Protein AF-A0A0A8TT10-F1 (afdb_monomer)

Secondary structure (DSSP, 8-state):
-PPPP--EETTEE----------PPPPPPPP-PPEEE--B-B-TTS-B-TTEEEEEEETTS-EEEEE--TTSBPPPEEESS---EEEEEEEEEGGG-SS---PP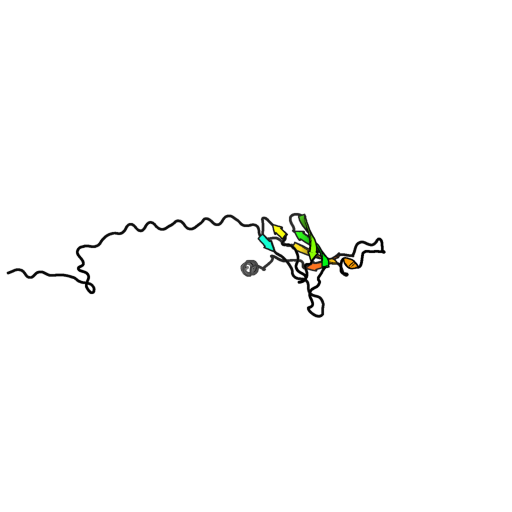PEEEEES-SS----TTTTSTTGGG---

Sequence (131 aa):
MGREFVVRAGQHKFESGAKIQTVFPALPVMIDQPYSAAVTFLDDAKQPMANYNYRLIAENGLEVSGITDEFGKTQPIQTDQREKVDLYIADLPNNHQQNSGESPLLKKTYEALFYVEDPEDELDDIDHLEE

Radius of gyration: 30.7 Å; Cα contacts (8 Å, |Δi|>4): 186; chains: 1; bounding box: 51×74×84 Å

Mean predicted aligned error: 16.06 Å

Solvent-accessible surface area (backbone atoms only — not 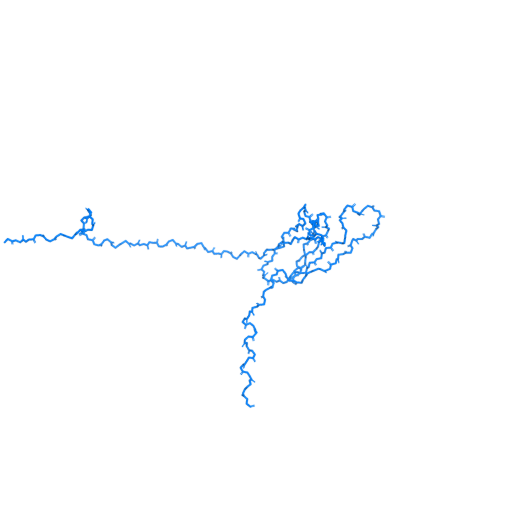comparable to full-atom values): 8640 Å² total; per-residue (Å²): 139,87,82,88,84,82,62,64,65,86,94,45,73,67,86,70,89,81,84,74,84,78,78,78,78,80,76,83,78,84,71,92,70,61,42,71,52,63,53,71,41,59,47,98,85,68,44,52,43,41,42,21,41,36,39,38,36,35,78,90,65,54,72,51,72,53,58,20,38,87,66,7,32,46,75,68,49,75,35,91,58,90,51,42,32,39,33,26,38,33,86,56,46,63,86,69,74,79,86,61,101,65,78,74,64,61,45,80,79,49,67,58,82,58,76,70,86,60,80,69,77,71,62,76,75,72,83,79,83,82,135

Foldseek 3Di:
DDDDDWDDDPPDTCPDDDPDPDDDDDDDDDDQFWDKDKDFDADPVRQGPFQWWKWKAWPVGDIDIDGAHNRRMDDMDTHSDQTWIWMWIFPDHPVPPPDDPDDGDTDTDDTGPRDDPPPVVVVPPPPPPDD

Nearest PDB structures (foldseek):
  4s3r-assembly1_A  TM=5.903E-01  e=1.878E+00  Escherichia coli K-12
  3t4a-assembly2_D  TM=4.696E-01  e=1.023E+00  Homo sapiens
  7y6e-assembly2_B  TM=5.743E-01  e=7.072E+00  Chelicerata
  6h41-assembly1_A  TM=3.635E-01  e=6.692E+00  Homo sapiens

Organism: Acinetobacter bereziniae (NCBI:txid106648)

pLDDT: mean 75.23, std 16.28, range [43.81, 96.81]

Structure (mmCIF, N/CA/C/O backbone):
data_AF-A0A0A8TT10-F1
#
_entry.id   AF-A0A0A8TT10-F1
#
loop_
_atom_site.group_PDB
_atom_site.id
_atom_site.type_symbol
_atom_site.label_atom_id
_atom_site.label_alt_id
_atom_site.label_comp_id
_atom_site.label_asym_id
_atom_site.label_entity_id
_atom_site.label_seq_id
_atom_site.pdbx_PDB_ins_code
_atom_site.Cartn_x
_atom_site.Cartn_y
_atom_site.Cartn_z
_atom_site.occupancy
_atom_site.B_iso_or_equiv
_atom_site.auth_seq_id
_atom_site.auth_comp_id
_atom_site.auth_asym_id
_atom_site.auth_atom_id
_atom_site.pdbx_PDB_model_num
ATOM 1 N N . MET A 1 1 ? -34.826 55.175 58.467 1.00 43.81 1 MET A N 1
ATOM 2 C CA . MET A 1 1 ? -34.360 55.392 57.079 1.00 43.81 1 MET A CA 1
ATOM 3 C C . MET A 1 1 ? -33.529 54.183 56.668 1.00 43.81 1 MET A C 1
ATOM 5 O O . MET A 1 1 ? -32.482 53.964 57.264 1.00 43.81 1 MET A O 1
ATOM 9 N N . GLY A 1 2 ? -34.040 53.347 55.759 1.00 51.16 2 GLY A N 1
ATOM 10 C CA . GLY A 1 2 ? -33.348 52.147 55.268 1.00 51.16 2 GLY A CA 1
ATOM 11 C C . GLY A 1 2 ? -32.481 52.476 54.054 1.00 51.16 2 GLY A C 1
ATOM 12 O O . GLY A 1 2 ? -32.874 53.302 53.236 1.00 51.16 2 GLY A O 1
ATOM 13 N N . ARG A 1 3 ? -31.292 51.875 53.967 1.00 56.47 3 ARG A N 1
ATOM 14 C CA . ARG A 1 3 ? -30.348 52.061 52.854 1.00 56.47 3 ARG A CA 1
ATOM 15 C C . ARG A 1 3 ? -30.560 50.915 51.865 1.00 56.47 3 ARG A C 1
ATOM 17 O O . ARG A 1 3 ? -30.566 49.764 52.293 1.00 56.47 3 ARG A O 1
ATOM 24 N N . GLU A 1 4 ? -30.738 51.218 50.584 1.00 70.19 4 GLU A N 1
ATOM 25 C CA . GLU A 1 4 ? -30.844 50.203 49.531 1.00 70.19 4 GLU A CA 1
ATOM 26 C C . GLU A 1 4 ? -29.442 49.685 49.183 1.00 70.19 4 GLU A C 1
ATOM 28 O O . GLU A 1 4 ? -28.541 50.464 48.868 1.00 70.19 4 GLU A O 1
ATOM 33 N N . PHE A 1 5 ? -29.242 48.371 49.279 1.00 68.94 5 PHE A N 1
ATOM 34 C CA . PHE A 1 5 ? -27.997 47.714 48.891 1.00 68.94 5 PHE A CA 1
ATOM 35 C C . PHE A 1 5 ? -28.177 47.096 47.503 1.00 68.94 5 PHE A C 1
ATOM 37 O O . PHE A 1 5 ? -29.019 46.220 47.321 1.00 68.94 5 PHE A O 1
ATOM 44 N N . VAL A 1 6 ? -27.400 47.560 46.522 1.00 68.69 6 VAL A N 1
ATOM 45 C CA . VAL A 1 6 ? -27.473 47.095 45.130 1.00 68.69 6 VAL A CA 1
ATOM 46 C C . VAL A 1 6 ? -26.125 46.521 44.715 1.00 68.69 6 VAL A C 1
ATOM 48 O O . VAL A 1 6 ? -25.109 47.212 44.776 1.00 68.69 6 VAL A O 1
ATOM 51 N N . VAL A 1 7 ? -26.126 45.274 4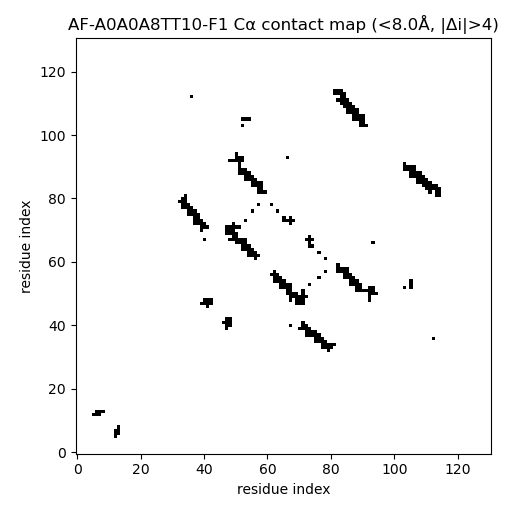4.244 1.00 68.81 7 VAL A N 1
ATOM 52 C CA . VAL A 1 7 ? -24.934 44.591 43.724 1.00 68.81 7 VAL A CA 1
ATOM 53 C C . VAL A 1 7 ? -24.899 44.713 42.200 1.00 68.81 7 VAL A C 1
ATOM 55 O O . VAL A 1 7 ? -25.899 44.489 41.513 1.00 68.81 7 VAL A O 1
ATOM 58 N N . ARG A 1 8 ? -23.739 45.101 41.665 1.00 72.81 8 ARG A N 1
ATOM 59 C CA . ARG A 1 8 ? -23.494 45.287 40.229 1.00 72.81 8 ARG A CA 1
ATOM 60 C C . ARG A 1 8 ? -22.209 44.574 39.821 1.00 72.81 8 ARG A C 1
ATOM 62 O O . ARG A 1 8 ? -21.250 44.577 40.587 1.00 72.81 8 ARG A O 1
ATOM 69 N N . ALA A 1 9 ? -22.176 44.043 38.602 1.00 63.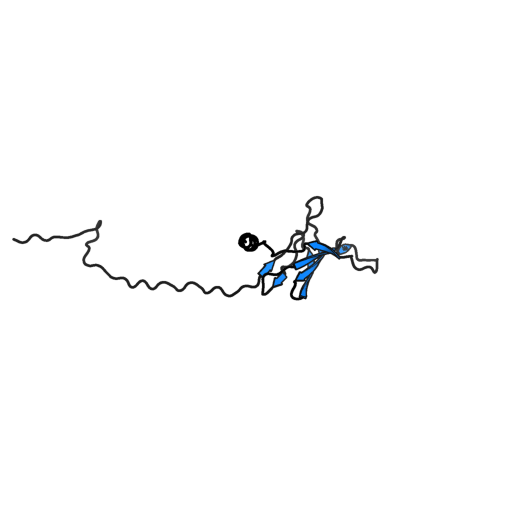91 9 ALA A N 1
ATOM 70 C CA . ALA A 1 9 ? -20.938 43.661 37.925 1.00 63.91 9 ALA A CA 1
ATOM 71 C C . ALA A 1 9 ? -20.851 44.461 36.616 1.00 63.91 9 ALA A C 1
ATOM 73 O O . ALA A 1 9 ? -21.645 44.263 35.695 1.00 63.91 9 ALA A O 1
ATOM 74 N N . GLY A 1 10 ? -19.943 45.437 36.560 1.00 72.94 10 GLY A N 1
ATOM 75 C CA . GLY A 1 10 ? -19.916 46.423 35.476 1.00 72.94 10 GLY A CA 1
ATOM 76 C C . GLY A 1 10 ? -21.188 47.286 35.443 1.00 72.94 10 GLY A C 1
ATOM 77 O O . GLY A 1 10 ? -21.642 47.770 36.480 1.00 72.94 10 GLY A O 1
ATOM 78 N N . GLN A 1 11 ? -21.777 47.480 34.257 1.00 75.62 11 GLN A N 1
ATOM 79 C CA . GLN A 1 11 ? -23.036 48.230 34.094 1.00 75.62 11 GLN A CA 1
ATOM 80 C C . GLN A 1 11 ? -24.294 47.393 34.380 1.00 75.62 11 GLN A C 1
ATOM 82 O O . GLN A 1 11 ? -25.401 47.929 34.371 1.00 75.62 11 GLN A O 1
ATOM 87 N N . HIS A 1 12 ? -24.152 46.094 34.650 1.00 57.81 12 HIS A N 1
ATOM 88 C CA . HIS A 1 12 ? -25.292 45.205 34.821 1.00 57.81 12 HIS A CA 1
ATOM 89 C C . HIS A 1 12 ? -25.722 45.130 36.293 1.00 57.81 12 HIS A C 1
ATOM 91 O O . HIS A 1 12 ? -24.919 44.818 37.181 1.00 57.81 12 HIS A O 1
ATOM 97 N N . LYS A 1 13 ? -27.003 45.417 36.556 1.00 66.69 13 LYS A N 1
ATOM 98 C CA . LYS A 1 13 ? -27.636 45.181 37.860 1.00 66.69 13 LYS A CA 1
ATOM 99 C C . LYS A 1 13 ? -27.921 43.682 37.967 1.00 66.69 13 LYS A C 1
ATOM 101 O O . LYS A 1 13 ? -28.544 43.108 37.079 1.00 66.69 13 LYS A O 1
ATOM 106 N N . PHE A 1 14 ? -27.431 43.034 39.020 1.00 63.25 14 PHE A N 1
ATOM 107 C CA . PHE A 1 14 ? -27.757 41.631 39.271 1.00 63.25 14 PHE A CA 1
ATOM 108 C C . PHE A 1 14 ? -29.102 41.571 39.995 1.00 63.25 14 PHE A C 1
ATOM 110 O O . PHE A 1 14 ? -29.175 41.837 41.191 1.00 63.25 14 PHE A O 1
ATOM 117 N N . GLU A 1 15 ? -30.173 41.282 39.255 1.00 70.12 15 GLU A N 1
ATOM 118 C CA . GLU A 1 15 ? -31.531 41.229 39.813 1.00 70.12 15 GLU A CA 1
ATOM 119 C C . GLU A 1 15 ? -31.866 39.853 40.412 1.00 70.12 15 GLU A C 1
ATOM 121 O O . GLU A 1 15 ? -32.606 39.779 41.388 1.00 70.12 15 GLU A O 1
ATOM 126 N N . SER A 1 16 ? -31.284 38.764 39.890 1.00 67.31 16 SER A N 1
ATOM 127 C CA . SER A 1 16 ? -31.272 37.423 40.503 1.00 67.31 16 SER A CA 1
ATOM 128 C C . SER A 1 16 ? -30.339 36.471 39.731 1.00 67.31 16 SER A C 1
ATOM 130 O O . SER A 1 16 ? -29.872 36.798 38.638 1.00 67.31 16 SER A O 1
ATOM 132 N N . GLY A 1 17 ? -30.037 35.293 40.290 1.00 63.66 17 GLY A N 1
ATOM 133 C CA . GLY A 1 17 ? -29.290 34.242 39.593 1.00 63.66 17 GLY A CA 1
ATOM 134 C C . GLY A 1 17 ? -30.195 33.445 38.653 1.00 63.66 17 GLY A C 1
ATOM 135 O O . GLY A 1 17 ? -30.962 32.599 39.108 1.00 63.66 17 GLY A O 1
ATOM 136 N N . ALA A 1 18 ? -30.105 33.684 37.344 1.00 67.00 18 ALA A N 1
ATOM 137 C CA . ALA A 1 18 ? -30.788 32.855 36.355 1.00 67.00 18 ALA A CA 1
ATOM 138 C C . ALA A 1 18 ? -30.088 31.489 36.254 1.00 67.00 18 ALA A C 1
ATOM 140 O O . ALA A 1 18 ? -28.959 31.388 35.774 1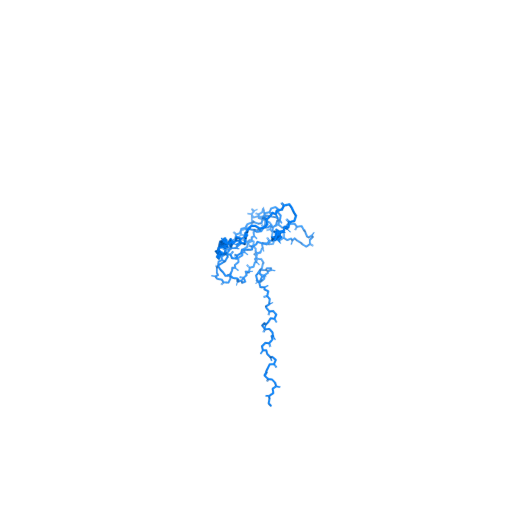.00 67.00 18 ALA A O 1
ATOM 141 N N . LYS A 1 19 ? -30.755 30.422 36.710 1.00 65.44 19 LYS A N 1
ATOM 142 C CA . LYS A 1 19 ? -30.286 29.046 36.509 1.00 65.44 19 LYS A CA 1
ATOM 143 C C . LYS A 1 19 ? -30.577 28.643 35.063 1.00 65.44 19 LYS A C 1
ATOM 145 O O . LYS A 1 19 ? -31.673 28.188 34.749 1.00 65.44 19 LYS A O 1
ATOM 150 N N . ILE A 1 20 ? -29.605 28.849 34.179 1.00 67.19 20 ILE A N 1
ATOM 151 C CA . ILE A 1 20 ? -29.696 28.406 32.787 1.00 67.19 20 ILE A CA 1
ATOM 152 C C . ILE A 1 20 ? -29.559 26.880 32.773 1.00 67.19 20 ILE A C 1
ATOM 154 O O . ILE A 1 20 ? -28.532 26.343 33.183 1.00 67.19 20 ILE A O 1
ATOM 158 N N . GLN A 1 21 ? -30.602 26.176 32.326 1.00 68.38 21 GLN A N 1
ATOM 159 C CA . GLN A 1 21 ? -30.485 24.763 31.965 1.00 68.38 21 GLN A CA 1
ATOM 160 C C . GLN A 1 21 ? -29.695 24.682 30.660 1.00 68.38 21 GLN A C 1
ATOM 162 O O . GLN A 1 21 ? -30.241 24.833 29.571 1.00 68.38 21 GLN A O 1
ATOM 167 N N . THR A 1 22 ? -28.383 24.512 30.779 1.00 64.94 22 THR A N 1
ATOM 168 C CA . THR A 1 22 ? -27.508 24.224 29.647 1.00 64.94 22 THR A CA 1
ATOM 169 C C . THR A 1 22 ? -27.821 22.822 29.139 1.00 64.94 22 THR A C 1
ATOM 171 O O . THR A 1 22 ? -27.477 21.835 29.789 1.00 64.94 22 THR A O 1
ATOM 174 N N . VAL A 1 23 ? -28.485 22.725 27.989 1.00 77.50 23 VAL A N 1
ATOM 175 C CA . VAL A 1 23 ? -28.580 21.463 27.254 1.00 77.50 23 VAL A CA 1
ATOM 176 C C . VAL A 1 23 ? -27.260 21.299 26.511 1.00 77.50 23 VAL A C 1
ATOM 178 O O . VAL A 1 23 ? -26.969 22.061 25.590 1.00 77.50 23 VAL A O 1
ATOM 181 N N . PHE A 1 24 ? -26.433 20.351 26.949 1.00 77.56 24 PHE A N 1
ATOM 182 C CA . PHE A 1 24 ? -25.230 19.993 26.205 1.00 77.56 24 PHE A CA 1
ATOM 183 C C . PHE A 1 24 ? -25.644 19.298 24.904 1.00 77.56 24 PHE A C 1
ATOM 185 O O . PHE A 1 24 ? -26.464 18.376 24.956 1.00 77.56 24 PHE A O 1
ATOM 192 N N . PRO A 1 25 ? -25.120 19.720 23.740 1.00 79.88 25 PRO A N 1
ATOM 193 C CA . PRO A 1 25 ? -25.338 18.969 22.516 1.00 79.88 25 PRO A CA 1
ATOM 194 C C . PRO A 1 25 ? -24.706 17.584 22.670 1.00 79.88 25 PRO A C 1
ATOM 196 O O . PRO A 1 25 ? -23.601 17.452 23.201 1.00 79.88 25 PRO A O 1
ATOM 199 N N . ALA A 1 26 ? -25.406 16.550 22.207 1.00 80.69 26 ALA A N 1
ATOM 200 C CA . ALA A 1 26 ? -24.807 15.230 22.097 1.00 80.69 26 ALA A CA 1
ATOM 201 C C . ALA A 1 26 ? -23.671 15.293 21.069 1.00 80.69 26 ALA A C 1
ATOM 203 O O . ALA A 1 26 ? -23.850 15.830 19.972 1.00 80.69 26 ALA A O 1
ATOM 204 N N . LEU A 1 27 ? -22.504 14.763 21.436 1.00 81.25 27 LEU A N 1
ATOM 205 C CA . LEU A 1 27 ? -21.417 14.580 20.483 1.00 81.25 27 LEU A CA 1
ATOM 206 C C . LEU A 1 27 ? -21.859 13.579 19.404 1.00 81.25 27 LEU A C 1
ATOM 208 O O . LEU A 1 27 ? -22.599 12.640 19.717 1.00 81.25 27 LEU A O 1
ATOM 212 N N . PRO A 1 28 ? -21.431 13.762 18.144 1.00 78.56 28 PRO A N 1
ATOM 213 C CA . PRO A 1 28 ? -21.677 12.773 17.110 1.00 78.56 28 PRO A CA 1
ATOM 214 C C . PRO A 1 28 ? -21.067 11.432 17.528 1.00 78.56 28 PRO A C 1
ATOM 216 O O . PRO A 1 28 ? -19.935 11.370 18.008 1.00 78.56 28 PRO A O 1
ATOM 219 N N . VAL A 1 29 ? -21.840 10.363 17.355 1.00 78.25 29 VAL A N 1
ATOM 220 C CA . VAL A 1 29 ? -21.367 8.997 17.582 1.00 78.25 29 VAL A CA 1
ATOM 221 C C . VAL A 1 29 ? -20.377 8.671 16.468 1.00 78.25 29 VAL A C 1
ATOM 223 O O . VAL A 1 29 ? -20.714 8.830 15.292 1.00 78.25 29 VAL A O 1
ATOM 226 N N . MET A 1 30 ? -19.157 8.253 16.817 1.00 67.12 30 MET A N 1
ATOM 227 C CA . MET A 1 30 ? -18.249 7.699 15.817 1.00 67.12 30 MET A CA 1
ATOM 228 C C . MET A 1 30 ? -18.862 6.397 15.302 1.00 67.12 30 MET A C 1
ATOM 230 O O . MET A 1 30 ? -19.081 5.461 16.064 1.00 67.12 30 MET A O 1
ATOM 234 N N . ILE A 1 31 ? -19.196 6.377 14.018 1.00 70.56 31 ILE A N 1
ATOM 235 C CA . ILE A 1 31 ? -19.396 5.136 13.276 1.00 70.56 31 ILE A CA 1
ATOM 236 C C . ILE A 1 31 ? -18.017 4.520 13.058 1.00 70.56 31 ILE A C 1
ATOM 238 O O . ILE A 1 31 ? -17.105 5.245 12.653 1.00 70.56 31 ILE A O 1
ATOM 242 N N . ASP A 1 32 ? -17.873 3.222 13.329 1.00 70.44 32 ASP A N 1
ATOM 243 C CA . ASP A 1 32 ? -16.656 2.480 12.995 1.00 70.44 32 ASP A CA 1
ATOM 244 C C . ASP A 1 32 ? -16.366 2.686 11.505 1.00 70.44 32 ASP A C 1
ATOM 246 O O . ASP A 1 32 ? -17.164 2.318 10.638 1.00 70.44 32 ASP A O 1
ATOM 250 N N . GLN A 1 33 ? -15.262 3.373 11.211 1.00 70.94 33 GLN A N 1
ATOM 251 C CA . GLN A 1 33 ? -14.775 3.525 9.847 1.00 70.94 33 GLN A CA 1
ATOM 252 C C . GLN A 1 33 ? -13.788 2.394 9.570 1.00 70.94 33 GLN A C 1
ATOM 254 O O . GLN A 1 33 ? -12.956 2.112 10.435 1.00 70.94 33 GLN A O 1
ATOM 259 N N . PRO A 1 34 ? -13.844 1.768 8.382 1.00 82.88 34 PRO A N 1
ATOM 260 C CA . PRO A 1 34 ? -12.885 0.737 8.026 1.00 82.88 34 PRO A CA 1
ATOM 261 C C . PRO A 1 34 ? -11.465 1.311 8.045 1.00 82.88 34 PRO A C 1
ATOM 263 O O . PRO A 1 34 ? -11.230 2.472 7.684 1.00 82.88 34 PRO A O 1
ATOM 266 N N . TYR A 1 35 ? -10.508 0.485 8.447 1.00 85.69 35 TYR A N 1
ATOM 267 C CA . TYR A 1 35 ? -9.092 0.807 8.370 1.00 85.69 35 TYR A CA 1
ATOM 268 C C . TYR A 1 35 ? -8.700 0.932 6.901 1.00 85.69 35 TYR A C 1
ATOM 270 O O . TYR A 1 35 ? -9.097 0.120 6.075 1.00 85.69 35 TYR A O 1
ATOM 278 N N . SER A 1 36 ? -7.950 1.976 6.549 1.00 87.75 36 SER A N 1
ATOM 279 C CA . SER A 1 36 ? -7.623 2.290 5.157 1.00 87.75 36 SER A CA 1
ATOM 280 C C . SER A 1 36 ? -6.161 2.699 5.034 1.00 87.75 36 SER A C 1
ATOM 282 O O . SER A 1 36 ? -5.727 3.620 5.725 1.00 87.75 36 SER A O 1
ATOM 284 N N . ALA A 1 37 ? -5.414 2.085 4.114 1.00 84.50 37 ALA A N 1
ATOM 285 C CA . ALA A 1 37 ? -4.026 2.457 3.823 1.00 84.50 37 ALA A CA 1
ATOM 286 C C . ALA A 1 37 ? -3.734 2.454 2.325 1.00 84.50 37 ALA A C 1
ATOM 288 O O . ALA A 1 37 ? -4.250 1.628 1.579 1.00 84.50 37 ALA A O 1
ATOM 289 N N . ALA A 1 38 ? -2.862 3.367 1.902 1.00 89.69 38 ALA A N 1
ATOM 290 C CA . ALA A 1 38 ? -2.276 3.406 0.568 1.00 89.69 38 ALA A CA 1
ATOM 291 C C . ALA A 1 38 ? -0.761 3.581 0.699 1.00 89.69 38 ALA A C 1
ATOM 293 O O . ALA A 1 38 ? -0.296 4.237 1.634 1.00 89.69 38 ALA A O 1
ATOM 294 N N . VAL A 1 39 ? -0.005 3.025 -0.244 1.00 89.94 39 VAL A N 1
ATOM 295 C CA . VAL A 1 39 ? 1.462 3.024 -0.215 1.00 89.94 39 VAL A CA 1
ATOM 296 C C . VAL A 1 39 ? 2.008 3.805 -1.396 1.00 89.94 39 VAL A C 1
ATOM 298 O O . VAL A 1 39 ? 1.441 3.760 -2.485 1.00 89.94 39 VAL A O 1
ATOM 301 N N . THR A 1 40 ? 3.112 4.513 -1.177 1.00 93.75 40 THR A N 1
ATOM 302 C CA . THR A 1 40 ? 3.886 5.161 -2.237 1.00 93.75 40 THR A CA 1
ATOM 303 C C . THR A 1 40 ? 5.183 4.395 -2.451 1.00 93.75 40 THR A C 1
ATOM 305 O O . THR A 1 40 ? 5.982 4.260 -1.527 1.00 93.75 40 THR A O 1
ATOM 308 N N . PHE A 1 41 ? 5.397 3.925 -3.675 1.00 91.06 41 PHE A N 1
ATOM 309 C CA . PHE A 1 41 ? 6.611 3.237 -4.087 1.00 91.06 41 PHE A CA 1
ATOM 310 C C . PHE A 1 41 ? 7.601 4.197 -4.733 1.00 91.06 41 PHE A C 1
ATOM 312 O O . PHE A 1 41 ? 7.256 4.954 -5.644 1.00 91.06 41 PHE A O 1
ATOM 319 N N . LEU A 1 42 ? 8.845 4.116 -4.273 1.00 91.62 42 LEU A N 1
ATOM 320 C CA . LEU A 1 42 ? 9.975 4.868 -4.796 1.00 91.62 42 LEU A CA 1
ATOM 321 C C . LEU A 1 42 ? 11.086 3.894 -5.195 1.00 91.62 42 LEU A C 1
ATOM 323 O O . LEU A 1 42 ? 11.257 2.864 -4.545 1.00 91.62 42 LEU A O 1
ATOM 327 N N . ASP A 1 43 ? 11.842 4.236 -6.233 1.00 88.62 43 ASP A N 1
ATOM 328 C CA . ASP A 1 43 ? 13.051 3.507 -6.614 1.00 88.62 43 ASP A CA 1
ATOM 329 C C . ASP A 1 43 ? 14.252 3.864 -5.711 1.00 88.62 43 ASP A C 1
ATOM 331 O O . ASP A 1 43 ? 14.166 4.711 -4.814 1.00 88.62 43 ASP A O 1
ATOM 335 N N . ASP A 1 44 ? 15.409 3.248 -5.971 1.00 89.88 44 ASP A N 1
ATOM 336 C CA . ASP A 1 44 ? 16.653 3.502 -5.226 1.00 89.88 44 ASP A CA 1
ATOM 337 C C . ASP A 1 44 ? 17.127 4.967 -5.317 1.00 89.88 44 ASP A C 1
ATOM 339 O O . ASP A 1 44 ? 17.813 5.474 -4.424 1.00 89.88 44 ASP A O 1
ATOM 343 N N . ALA A 1 45 ? 16.743 5.677 -6.382 1.00 93.06 45 ALA A N 1
ATOM 344 C CA . ALA A 1 45 ? 17.014 7.097 -6.589 1.00 93.06 45 ALA A CA 1
ATOM 345 C C . ALA A 1 45 ? 15.930 8.007 -5.976 1.00 93.06 45 ALA A C 1
ATOM 347 O O . ALA A 1 45 ? 15.954 9.228 -6.179 1.00 93.06 45 ALA A O 1
ATOM 348 N N . LYS A 1 46 ? 15.003 7.433 -5.197 1.00 92.75 46 LYS A N 1
ATOM 349 C CA . LYS A 1 46 ? 13.848 8.096 -4.577 1.00 92.75 46 LYS A CA 1
ATOM 350 C C . LYS A 1 46 ? 12.890 8.726 -5.591 1.00 92.75 46 LYS A C 1
ATOM 352 O O . LYS A 1 46 ? 12.184 9.678 -5.255 1.00 92.75 46 LYS A O 1
ATOM 357 N N . GLN A 1 47 ? 12.875 8.231 -6.824 1.00 94.88 47 GLN A N 1
ATOM 358 C CA . GLN A 1 47 ? 11.914 8.640 -7.839 1.00 94.88 47 GLN A CA 1
ATOM 359 C C . GLN A 1 47 ? 10.644 7.789 -7.749 1.00 94.88 47 GLN A C 1
ATOM 361 O O . GLN A 1 47 ? 10.727 6.599 -7.439 1.00 94.88 47 GLN A O 1
ATOM 366 N N . PRO A 1 48 ? 9.466 8.367 -8.030 1.00 95.56 48 PRO A N 1
ATOM 367 C CA . PRO A 1 48 ? 8.217 7.621 -8.070 1.00 95.56 48 PRO A CA 1
ATOM 368 C C . PRO A 1 48 ? 8.257 6.428 -9.027 1.00 95.56 48 PRO A C 1
ATOM 370 O O . PRO A 1 48 ? 8.523 6.584 -10.221 1.00 95.56 48 PRO A O 1
ATOM 373 N N . MET A 1 49 ? 7.905 5.242 -8.528 1.00 93.69 49 MET A N 1
ATOM 374 C CA . MET A 1 49 ? 7.685 4.061 -9.366 1.00 93.69 49 MET A CA 1
ATOM 375 C C . MET A 1 49 ? 6.308 4.148 -10.033 1.00 93.69 49 MET A C 1
ATOM 377 O O . MET A 1 49 ? 5.376 3.441 -9.653 1.00 93.69 49 MET A O 1
ATOM 381 N N . ALA A 1 50 ? 6.155 5.045 -11.004 1.00 95.75 50 ALA A N 1
ATOM 382 C CA . ALA A 1 50 ? 4.896 5.265 -11.711 1.00 95.75 50 ALA A CA 1
ATOM 383 C C . ALA A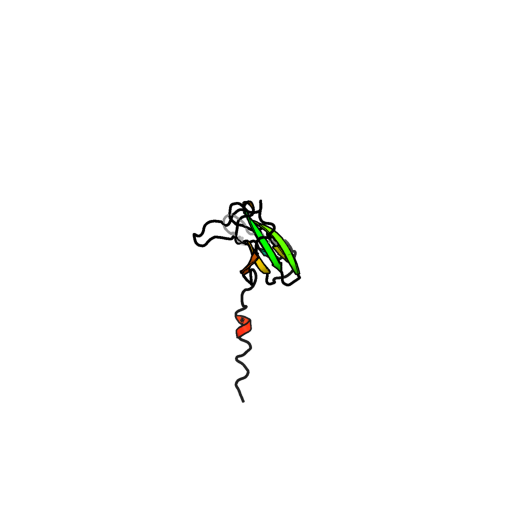 1 50 ? 4.598 4.170 -12.746 1.00 95.75 50 ALA A C 1
ATOM 385 O O . ALA A 1 50 ? 5.498 3.718 -13.458 1.00 95.75 50 ALA A O 1
ATOM 386 N N . ASN A 1 51 ? 3.322 3.795 -12.887 1.00 95.50 51 ASN A N 1
ATOM 387 C CA . ASN A 1 51 ? 2.852 2.795 -13.849 1.00 95.50 51 ASN A CA 1
ATOM 388 C C . ASN A 1 51 ? 3.401 1.369 -13.610 1.00 95.50 51 ASN A C 1
ATOM 390 O O . ASN A 1 51 ? 3.677 0.639 -14.560 1.00 95.50 51 ASN A O 1
ATOM 394 N N . TYR A 1 52 ? 3.553 0.946 -12.355 1.00 93.31 52 TYR A N 1
ATOM 395 C CA . TYR A 1 52 ? 3.960 -0.412 -11.974 1.00 93.31 52 TYR A CA 1
ATOM 396 C C . TYR A 1 52 ? 2.760 -1.226 -11.496 1.00 93.31 52 TYR A C 1
ATOM 398 O O . TYR A 1 52 ? 1.936 -0.735 -10.726 1.00 93.31 52 TYR A O 1
ATOM 406 N N . ASN A 1 53 ? 2.677 -2.487 -11.931 1.00 93.75 53 ASN A N 1
ATOM 407 C CA . ASN A 1 53 ? 1.674 -3.419 -11.418 1.00 93.75 53 ASN A CA 1
ATOM 408 C C . ASN A 1 53 ? 1.987 -3.765 -9.955 1.00 93.75 53 ASN A C 1
ATOM 410 O O . ASN A 1 53 ? 3.132 -4.080 -9.627 1.00 93.75 53 ASN A O 1
ATOM 414 N N . TYR A 1 54 ? 0.974 -3.747 -9.095 1.00 93.31 54 TYR A N 1
ATOM 415 C CA . TYR A 1 54 ? 1.095 -4.095 -7.682 1.00 93.31 54 TYR A CA 1
ATOM 416 C C . TYR A 1 54 ? -0.057 -4.990 -7.220 1.00 93.31 54 TYR A C 1
ATOM 418 O O . TYR A 1 54 ? -1.113 -5.059 -7.857 1.00 93.31 54 TYR A O 1
ATOM 426 N N . ARG A 1 55 ? 0.149 -5.643 -6.073 1.00 93.00 55 ARG A N 1
ATOM 427 C CA . ARG A 1 55 ? -0.848 -6.434 -5.350 1.00 93.00 55 ARG A CA 1
ATOM 428 C C . ARG A 1 55 ? -0.702 -6.229 -3.844 1.00 93.00 55 ARG A C 1
ATOM 430 O O . ARG A 1 55 ? 0.403 -6.299 -3.319 1.00 93.00 55 ARG A O 1
ATOM 437 N N . LEU A 1 56 ? -1.821 -6.002 -3.171 1.00 91.50 56 LEU A N 1
ATOM 438 C CA . LEU A 1 56 ? -1.958 -5.915 -1.719 1.00 91.50 56 LEU A CA 1
ATOM 439 C C . LEU A 1 56 ? -2.821 -7.084 -1.249 1.00 91.50 56 LEU A C 1
ATOM 441 O O . LEU A 1 56 ? -3.857 -7.336 -1.862 1.00 91.50 56 LEU A O 1
ATOM 445 N N . ILE A 1 57 ? -2.410 -7.779 -0.192 1.00 90.75 57 ILE A N 1
ATOM 446 C CA . ILE A 1 57 ? -3.123 -8.932 0.372 1.00 90.75 57 ILE A CA 1
ATOM 447 C C . ILE A 1 57 ? -3.227 -8.743 1.885 1.00 90.75 57 ILE A C 1
ATOM 449 O O . ILE A 1 57 ? -2.205 -8.714 2.564 1.00 90.75 57 ILE A O 1
ATOM 453 N N . ALA A 1 58 ? -4.443 -8.601 2.406 1.00 89.62 58 ALA A N 1
ATOM 454 C CA . ALA A 1 58 ? -4.705 -8.538 3.843 1.00 89.62 58 ALA A CA 1
ATOM 455 C C . ALA A 1 58 ? -4.749 -9.941 4.481 1.00 89.62 58 ALA A C 1
ATOM 457 O O . ALA A 1 58 ? -4.983 -10.933 3.785 1.00 89.62 58 ALA A O 1
ATOM 458 N N . GLU A 1 59 ? -4.559 -10.038 5.801 1.00 87.00 59 GLU A N 1
ATOM 459 C CA . GLU A 1 59 ? -4.611 -11.310 6.550 1.00 87.00 59 GLU A CA 1
ATOM 460 C C . GLU A 1 59 ? -5.966 -12.023 6.424 1.00 87.00 59 GLU A C 1
ATOM 462 O O . GLU A 1 59 ? -6.022 -13.252 6.359 1.00 87.00 59 GLU A O 1
ATOM 467 N N . ASN A 1 60 ? -7.055 -11.264 6.310 1.00 87.38 60 ASN A N 1
ATOM 468 C CA . ASN A 1 60 ? -8.405 -11.768 6.079 1.00 87.38 60 ASN A CA 1
ATOM 469 C C . ASN A 1 60 ? -8.625 -12.342 4.657 1.00 87.38 60 ASN A C 1
ATOM 471 O O . ASN A 1 60 ? -9.702 -12.866 4.361 1.00 87.38 60 ASN A O 1
ATOM 475 N N . GLY A 1 61 ? -7.620 -12.255 3.778 1.00 89.19 61 GLY A N 1
ATOM 476 C CA . GLY A 1 61 ? -7.653 -12.737 2.397 1.00 89.19 61 GLY A CA 1
ATOM 477 C C . GLY A 1 61 ? -8.163 -11.728 1.363 1.00 89.19 61 GLY A C 1
ATOM 478 O O . GLY A 1 61 ? -8.245 -12.071 0.183 1.00 89.19 61 GLY A O 1
ATOM 479 N N . LEU A 1 62 ? -8.496 -10.496 1.760 1.00 90.44 62 LEU A N 1
ATOM 480 C CA . LEU A 1 62 ? -8.843 -9.415 0.840 1.00 90.44 62 LEU A CA 1
ATOM 481 C C . LEU A 1 62 ? -7.635 -9.068 -0.033 1.00 90.44 62 LEU A C 1
ATOM 483 O O . LEU A 1 62 ? -6.564 -8.729 0.469 1.00 90.44 62 LEU A O 1
ATOM 487 N N . GLU A 1 63 ? -7.837 -9.092 -1.348 1.00 91.75 63 GLU A N 1
ATOM 488 C CA . GLU A 1 63 ? -6.811 -8.750 -2.327 1.00 91.75 63 GLU A CA 1
ATOM 489 C C . GLU A 1 63 ? -7.202 -7.501 -3.124 1.00 91.75 63 GLU A C 1
ATOM 491 O O . GLU A 1 63 ? -8.307 -7.402 -3.662 1.00 91.75 63 GLU A O 1
ATOM 496 N N . VAL A 1 64 ? -6.258 -6.566 -3.258 1.00 92.19 64 VAL A N 1
ATOM 497 C CA . VAL A 1 64 ? -6.361 -5.402 -4.146 1.00 92.19 64 VAL A CA 1
ATOM 498 C C . VAL A 1 64 ? -5.162 -5.393 -5.088 1.00 92.19 64 VAL A C 1
ATOM 500 O O . VAL A 1 64 ? -4.026 -5.208 -4.661 1.00 92.19 64 VAL A O 1
ATOM 503 N N . SER A 1 65 ? -5.413 -5.561 -6.385 1.00 93.75 65 SER A N 1
ATOM 504 C CA . SER A 1 65 ? -4.394 -5.452 -7.437 1.00 93.75 65 SER A CA 1
ATOM 505 C C . SER A 1 65 ? -4.638 -4.200 -8.286 1.00 93.75 65 SER A C 1
ATOM 507 O O . SER A 1 65 ? -5.786 -3.823 -8.520 1.00 93.75 65 SER A O 1
ATOM 509 N N . GLY A 1 66 ? -3.575 -3.556 -8.768 1.00 94.06 66 GLY A N 1
ATOM 510 C CA . GLY A 1 66 ? -3.697 -2.329 -9.556 1.00 94.06 66 GLY A CA 1
ATOM 511 C C . GLY A 1 66 ? -2.392 -1.867 -10.195 1.00 94.06 66 GLY A C 1
ATOM 512 O O . GLY A 1 66 ? -1.413 -2.609 -10.252 1.00 94.06 66 GLY A O 1
ATOM 513 N N . ILE A 1 67 ? -2.399 -0.625 -10.681 1.00 95.56 67 ILE A N 1
ATOM 514 C CA . ILE A 1 67 ? -1.240 0.060 -11.262 1.00 95.56 67 ILE A CA 1
ATOM 515 C C . ILE A 1 67 ? -0.977 1.322 -10.440 1.00 95.56 67 ILE A C 1
ATOM 517 O O . ILE A 1 67 ? -1.924 2.039 -10.109 1.00 95.56 67 ILE A O 1
ATOM 521 N N . THR A 1 68 ? 0.281 1.588 -10.097 1.00 95.94 68 THR A N 1
ATOM 522 C CA . THR A 1 68 ? 0.663 2.811 -9.381 1.00 95.94 68 THR A CA 1
ATOM 523 C C . THR A 1 68 ? 0.430 4.063 -10.228 1.00 95.94 68 THR A C 1
ATOM 525 O O . THR A 1 68 ? 0.629 4.056 -11.448 1.00 95.94 68 THR A O 1
ATOM 528 N N . ASP A 1 69 ? 0.019 5.154 -9.582 1.00 96.50 69 ASP A N 1
ATOM 529 C CA . ASP A 1 69 ? -0.201 6.442 -10.248 1.00 96.50 69 ASP A CA 1
ATOM 530 C C . ASP A 1 69 ? 1.113 7.160 -10.626 1.00 96.50 69 ASP A C 1
ATOM 532 O O . ASP A 1 69 ? 2.212 6.631 -10.458 1.00 96.50 69 ASP A O 1
ATOM 536 N N . GLU A 1 70 ? 1.010 8.385 -11.148 1.00 96.81 70 GLU A N 1
ATOM 537 C CA . GLU A 1 70 ? 2.163 9.211 -11.544 1.00 96.81 70 GLU A CA 1
ATOM 538 C C . GLU A 1 70 ? 3.125 9.546 -10.387 1.00 96.81 70 GLU A C 1
ATOM 540 O O . GLU A 1 70 ? 4.289 9.866 -10.621 1.00 96.81 70 GLU A O 1
ATOM 545 N N . PHE A 1 71 ? 2.659 9.425 -9.142 1.00 96.81 71 PHE A N 1
ATOM 546 C CA . PHE A 1 71 ? 3.436 9.631 -7.924 1.00 96.81 71 PHE A CA 1
ATOM 547 C C . PHE A 1 71 ? 3.851 8.309 -7.265 1.00 96.81 71 PHE A C 1
ATOM 549 O O . PHE A 1 71 ? 4.381 8.327 -6.155 1.00 96.81 71 PHE A O 1
ATOM 556 N N . GLY A 1 72 ? 3.660 7.168 -7.938 1.00 94.50 72 GLY A N 1
ATOM 557 C CA . GLY A 1 72 ? 4.013 5.848 -7.419 1.00 94.50 72 GLY A CA 1
ATOM 558 C C . GLY A 1 72 ? 3.046 5.337 -6.349 1.00 94.50 72 GLY A C 1
ATOM 559 O O . GLY A 1 72 ? 3.383 4.411 -5.614 1.00 94.50 72 GLY A O 1
ATOM 560 N N . LYS A 1 73 ? 1.859 5.937 -6.217 1.00 96.12 73 LYS A N 1
ATOM 561 C CA . LYS A 1 73 ? 0.895 5.621 -5.162 1.00 96.12 73 LYS A CA 1
ATOM 562 C C . LYS A 1 73 ? -0.065 4.505 -5.574 1.00 96.12 73 LYS A C 1
ATOM 564 O O . LYS A 1 73 ? -0.510 4.446 -6.721 1.00 96.12 73 LYS A O 1
ATOM 569 N N . THR A 1 74 ? -0.423 3.642 -4.626 1.00 94.94 74 THR A N 1
ATOM 570 C CA . THR A 1 74 ? -1.478 2.632 -4.786 1.00 94.94 74 THR A CA 1
ATOM 571 C C . THR A 1 74 ? -2.867 3.208 -4.527 1.00 94.94 74 THR A C 1
ATOM 573 O O . THR A 1 74 ? -3.042 4.222 -3.844 1.00 94.94 74 THR A O 1
ATOM 576 N N . GLN A 1 75 ? -3.892 2.498 -4.994 1.00 94.00 75 GLN A N 1
ATOM 577 C CA . GLN A 1 75 ? -5.235 2.656 -4.440 1.00 94.00 75 GLN A CA 1
ATOM 578 C C . GLN A 1 75 ? -5.262 2.197 -2.974 1.00 94.00 75 GLN A C 1
ATOM 580 O O . GLN A 1 75 ? -4.468 1.326 -2.592 1.00 94.00 75 GLN A O 1
ATOM 585 N N . PRO A 1 76 ? -6.145 2.781 -2.146 1.00 90.81 76 PRO A N 1
ATOM 586 C CA . PRO A 1 76 ? -6.277 2.360 -0.765 1.00 90.81 76 PRO A CA 1
ATOM 587 C C . PRO A 1 76 ? -6.881 0.954 -0.672 1.00 90.81 76 PRO A C 1
ATOM 589 O O . PRO A 1 76 ? -7.863 0.656 -1.350 1.00 90.81 76 PRO A O 1
ATOM 592 N N . ILE A 1 77 ? -6.320 0.116 0.199 1.00 90.12 77 ILE A N 1
ATOM 593 C CA . ILE A 1 77 ? -6.978 -1.100 0.688 1.00 90.12 77 ILE A CA 1
ATOM 594 C C . ILE A 1 77 ? -7.770 -0.751 1.949 1.00 90.12 77 ILE A C 1
ATOM 596 O O . ILE A 1 77 ? -7.276 0.015 2.779 1.00 90.12 77 ILE A O 1
ATOM 600 N N . GLN A 1 78 ? -8.993 -1.275 2.058 1.00 91.88 78 GLN A N 1
ATOM 601 C CA . GLN A 1 78 ? -9.886 -1.051 3.195 1.00 91.88 78 GLN A CA 1
ATOM 602 C C . GLN A 1 78 ? -10.206 -2.366 3.898 1.00 91.88 78 GLN A C 1
ATOM 604 O O . GLN A 1 78 ? -10.607 -3.318 3.235 1.00 91.88 78 GLN A O 1
ATOM 609 N N . THR A 1 79 ? -10.057 -2.405 5.217 1.00 87.62 79 THR A N 1
ATOM 610 C CA . THR A 1 79 ? -10.297 -3.587 6.045 1.00 87.62 79 THR A CA 1
ATOM 611 C C . THR A 1 79 ? -11.188 -3.253 7.236 1.00 87.62 79 THR A C 1
ATOM 613 O O . THR A 1 79 ? -11.163 -2.141 7.763 1.00 87.62 79 THR A O 1
ATOM 616 N N . ASP A 1 80 ? -11.983 -4.223 7.684 1.00 86.50 80 ASP A N 1
ATOM 617 C CA . ASP A 1 80 ? -12.883 -4.034 8.829 1.00 86.50 80 ASP A CA 1
ATOM 618 C C . ASP A 1 80 ? -12.124 -4.012 10.165 1.00 86.50 80 ASP A C 1
ATOM 620 O O . ASP A 1 80 ? -12.607 -3.470 11.157 1.00 86.50 80 ASP A O 1
ATOM 624 N N . GLN A 1 81 ? -10.919 -4.586 10.195 1.00 83.75 81 GLN A N 1
ATOM 625 C CA . GLN A 1 81 ? -10.057 -4.643 11.369 1.00 83.75 81 GLN A CA 1
ATOM 626 C C . GLN A 1 81 ? -8.639 -4.185 11.033 1.00 83.75 81 GLN A C 1
ATOM 628 O O . GLN A 1 81 ? -8.223 -4.132 9.873 1.00 83.75 81 GLN A O 1
ATOM 633 N N . ARG A 1 82 ? -7.888 -3.842 12.079 1.00 82.50 82 ARG A N 1
ATOM 634 C CA . ARG A 1 82 ? -6.466 -3.532 11.981 1.00 82.50 82 ARG A CA 1
ATOM 635 C C . ARG A 1 82 ? -5.695 -4.838 11.791 1.00 82.50 82 ARG A C 1
ATOM 637 O O . ARG A 1 82 ? -5.635 -5.640 12.714 1.00 82.50 82 ARG A O 1
ATOM 644 N N . GLU A 1 83 ? -5.104 -5.035 10.620 1.00 81.25 83 GLU A N 1
ATOM 645 C CA . GLU A 1 83 ? -4.468 -6.306 10.245 1.00 81.25 83 GLU A CA 1
ATOM 646 C C . GLU A 1 83 ? -3.226 -6.095 9.377 1.00 81.25 83 GLU A C 1
ATOM 648 O O . GLU A 1 83 ? -3.002 -5.000 8.857 1.00 81.25 83 GLU A O 1
ATOM 653 N N . LYS A 1 84 ? -2.382 -7.117 9.220 1.00 84.38 84 LYS A N 1
ATOM 654 C CA . LYS A 1 84 ? -1.223 -7.011 8.320 1.00 84.38 84 LYS A CA 1
ATOM 655 C C . LYS A 1 84 ? -1.668 -7.027 6.858 1.00 84.38 84 LYS A C 1
ATOM 657 O O . LYS A 1 84 ? -2.666 -7.640 6.488 1.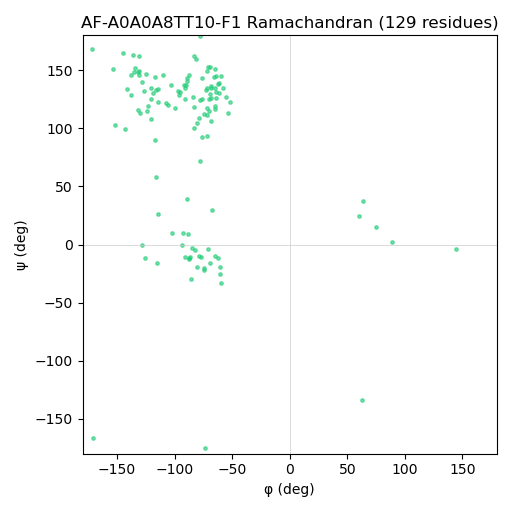00 84.38 84 LYS A O 1
ATOM 662 N N . VAL A 1 85 ? -0.897 -6.335 6.021 1.00 85.62 85 VAL A N 1
ATOM 663 C CA . VAL A 1 85 ? -1.088 -6.326 4.569 1.00 85.62 85 VAL A CA 1
ATOM 664 C C . VAL A 1 85 ? 0.251 -6.608 3.917 1.00 85.62 85 VAL A C 1
ATOM 666 O O . VAL A 1 85 ? 1.169 -5.787 3.985 1.00 85.62 85 VAL A O 1
ATOM 669 N N . ASP A 1 86 ? 0.334 -7.767 3.277 1.00 88.00 86 ASP A N 1
ATOM 670 C CA . ASP A 1 86 ? 1.437 -8.123 2.407 1.00 88.00 86 ASP A CA 1
ATOM 671 C C . ASP A 1 86 ? 1.340 -7.313 1.119 1.00 88.00 86 ASP A C 1
ATOM 673 O O .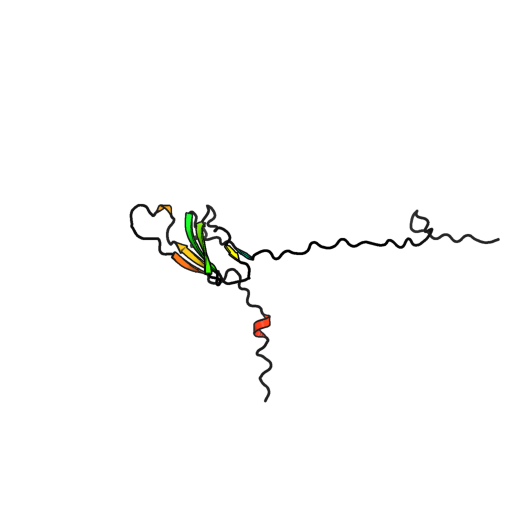 ASP A 1 86 ? 0.281 -7.203 0.492 1.00 88.00 86 ASP A O 1
ATOM 677 N N . LEU A 1 87 ? 2.471 -6.765 0.698 1.00 89.50 87 LEU A N 1
ATOM 678 C CA . LEU A 1 87 ? 2.531 -5.892 -0.458 1.00 89.50 87 LEU A CA 1
ATOM 679 C C . LEU A 1 87 ? 3.576 -6.392 -1.452 1.00 89.50 87 LEU A C 1
ATOM 681 O O . LEU A 1 87 ? 4.719 -6.701 -1.097 1.00 89.50 87 LEU A O 1
ATOM 685 N N . TYR A 1 88 ? 3.152 -6.456 -2.710 1.00 89.69 88 TYR A N 1
ATOM 686 C CA . TYR A 1 88 ? 3.949 -6.923 -3.825 1.00 89.69 88 TYR A CA 1
ATOM 687 C C . TYR A 1 88 ? 3.931 -5.914 -4.972 1.00 89.69 88 TYR A C 1
ATOM 689 O O . TYR A 1 88 ? 2.877 -5.370 -5.306 1.00 89.69 88 TYR A O 1
ATOM 697 N N . ILE A 1 89 ? 5.075 -5.709 -5.622 1.00 91.12 89 ILE A N 1
ATOM 698 C CA . ILE A 1 89 ? 5.207 -4.828 -6.790 1.00 91.12 89 ILE A CA 1
ATOM 699 C C . ILE A 1 89 ? 6.044 -5.489 -7.885 1.00 91.12 89 ILE A C 1
ATOM 701 O O . ILE A 1 89 ? 6.920 -6.308 -7.607 1.00 91.12 89 ILE A O 1
ATOM 705 N N . ALA A 1 90 ? 5.735 -5.171 -9.140 1.00 89.00 90 ALA A N 1
ATOM 706 C CA . ALA A 1 90 ? 6.481 -5.642 -10.295 1.00 89.00 90 ALA A CA 1
ATOM 707 C C . ALA A 1 90 ? 7.877 -5.008 -10.359 1.00 89.00 90 ALA A C 1
ATOM 709 O O . ALA A 1 90 ? 8.081 -3.873 -9.941 1.00 89.00 90 ALA A O 1
ATOM 710 N N . ASP A 1 91 ? 8.818 -5.719 -10.973 1.00 85.56 91 ASP A N 1
ATOM 711 C CA . ASP A 1 91 ? 10.172 -5.204 -11.217 1.00 85.56 91 ASP A CA 1
ATOM 712 C C . ASP A 1 91 ? 10.247 -4.161 -12.341 1.00 85.56 91 ASP A C 1
ATOM 714 O O . ASP A 1 91 ? 11.218 -3.414 -12.431 1.00 85.56 91 ASP A O 1
ATOM 718 N N . LEU A 1 92 ? 9.248 -4.130 -13.228 1.00 86.12 92 LEU A N 1
ATOM 719 C CA . LEU A 1 92 ? 9.223 -3.280 -14.417 1.00 86.12 92 LEU A CA 1
ATOM 720 C C . LEU A 1 92 ? 7.860 -2.597 -14.579 1.00 86.12 92 LEU A C 1
ATOM 722 O O . LEU A 1 92 ? 6.835 -3.170 -14.186 1.00 86.12 92 LEU A O 1
ATOM 726 N N . PRO A 1 93 ? 7.821 -1.408 -15.210 1.00 87.75 93 PRO A N 1
ATOM 727 C CA . PRO A 1 93 ? 6.571 -0.715 -15.450 1.00 87.75 93 PRO A CA 1
ATOM 728 C C . PRO A 1 93 ? 5.735 -1.428 -16.526 1.00 87.75 93 PRO A C 1
ATOM 730 O O . PRO A 1 93 ? 6.239 -2.119 -17.417 1.00 87.75 93 PRO A O 1
ATOM 733 N N . ASN A 1 94 ? 4.418 -1.253 -16.444 1.00 84.81 94 ASN A N 1
ATOM 734 C CA . ASN A 1 94 ? 3.393 -1.986 -17.193 1.00 84.81 94 ASN A CA 1
ATOM 735 C C . ASN A 1 94 ? 3.432 -1.753 -18.721 1.00 84.81 94 ASN A C 1
ATOM 737 O O . ASN A 1 94 ? 2.791 -2.442 -19.508 1.00 84.81 94 ASN A O 1
ATOM 741 N N . ASN A 1 95 ? 4.216 -0.786 -19.177 1.00 78.81 95 ASN A N 1
ATOM 742 C CA . ASN A 1 95 ? 4.472 -0.495 -20.586 1.00 78.81 95 ASN A CA 1
ATOM 743 C C . ASN A 1 95 ? 5.459 -1.476 -21.257 1.00 78.81 95 ASN A C 1
ATOM 745 O O . ASN A 1 95 ? 5.546 -1.480 -22.483 1.00 78.81 95 ASN A O 1
ATOM 749 N N . HIS A 1 96 ? 6.153 -2.339 -20.502 1.00 58.72 96 HIS A N 1
ATOM 750 C CA . HIS A 1 96 ? 7.062 -3.353 -21.061 1.00 58.72 96 HIS A CA 1
ATOM 751 C C . HIS A 1 96 ? 6.380 -4.672 -21.481 1.00 58.72 96 HIS A C 1
ATOM 753 O O . HIS A 1 96 ? 7.039 -5.538 -22.052 1.00 58.72 96 HIS A O 1
ATOM 759 N N . GLN A 1 97 ? 5.068 -4.839 -21.266 1.00 55.00 97 GLN A N 1
ATOM 760 C CA . GLN A 1 97 ? 4.345 -6.091 -21.549 1.00 55.00 97 GLN A CA 1
ATOM 761 C C . GLN A 1 97 ? 3.764 -6.209 -22.970 1.00 55.00 97 GLN A C 1
ATOM 763 O O . GLN A 1 97 ? 2.678 -6.747 -23.178 1.00 55.00 97 GLN A O 1
ATOM 768 N N . GLN A 1 98 ? 4.493 -5.755 -23.984 1.00 47.41 98 GLN A N 1
ATOM 769 C CA . GLN A 1 98 ? 4.225 -6.157 -25.365 1.00 47.41 98 GLN A CA 1
ATOM 770 C C . GLN A 1 98 ? 5.459 -6.903 -25.862 1.00 47.41 98 GLN A C 1
ATOM 772 O O . GLN A 1 98 ? 6.387 -6.259 -26.336 1.00 47.41 98 GLN A O 1
ATOM 777 N N . ASN A 1 99 ? 5.499 -8.234 -25.666 1.00 48.50 99 ASN A N 1
ATOM 778 C CA . ASN A 1 99 ? 6.164 -9.255 -26.518 1.00 48.50 99 ASN A CA 1
ATOM 779 C C . ASN A 1 99 ? 6.800 -10.455 -25.784 1.00 48.50 99 ASN A C 1
ATOM 781 O O . ASN A 1 99 ? 7.237 -11.385 -26.457 1.00 48.50 99 ASN A O 1
ATOM 785 N N . SER A 1 100 ? 6.819 -10.521 -24.453 1.00 47.81 100 SER A N 1
ATOM 786 C CA . SER A 1 100 ? 7.190 -11.742 -23.721 1.00 47.81 100 SER A CA 1
ATOM 787 C C . SER A 1 100 ? 5.964 -12.251 -22.969 1.00 47.81 100 SER A C 1
ATOM 789 O O . SER A 1 100 ? 5.366 -11.517 -22.193 1.00 47.81 100 SER A O 1
ATOM 791 N N . GLY A 1 101 ? 5.537 -13.491 -23.208 1.00 50.12 101 GLY A N 1
ATOM 792 C CA . GLY A 1 101 ? 4.383 -14.113 -22.538 1.00 50.12 101 GLY A CA 1
ATOM 793 C C . GLY A 1 101 ? 4.580 -14.380 -21.037 1.00 50.12 101 GLY A C 1
ATOM 794 O O . GLY A 1 101 ? 4.023 -15.341 -20.519 1.00 50.12 101 GLY A O 1
ATOM 795 N N . GLU A 1 102 ? 5.389 -13.573 -20.354 1.00 47.88 102 GLU A N 1
ATOM 796 C CA . GLU A 1 102 ? 5.726 -13.687 -18.942 1.00 47.88 102 GLU A CA 1
ATOM 797 C C . GLU A 1 102 ? 4.992 -12.588 -18.162 1.00 47.88 102 GLU A C 1
ATOM 799 O O . GLU A 1 102 ? 5.142 -11.391 -18.427 1.00 47.88 102 GLU A O 1
ATOM 804 N N . SER A 1 103 ? 4.156 -12.998 -17.205 1.00 51.78 103 SER A N 1
ATOM 805 C CA . SER A 1 103 ? 3.609 -12.084 -16.202 1.00 51.78 103 SER A CA 1
ATOM 806 C C . SER A 1 103 ? 4.766 -11.492 -15.389 1.00 51.78 103 SER A C 1
ATOM 808 O O . SER A 1 103 ? 5.687 -12.237 -15.047 1.00 51.78 103 SER A O 1
ATOM 810 N N . PRO A 1 104 ? 4.752 -10.189 -15.056 1.00 56.28 104 PRO A N 1
ATOM 811 C CA . PRO A 1 104 ? 5.833 -9.587 -14.292 1.00 56.28 104 PRO A CA 1
ATOM 812 C C . PRO A 1 104 ? 5.898 -10.285 -12.936 1.00 56.28 104 PRO A C 1
ATOM 814 O O . PRO A 1 104 ? 4.869 -10.443 -12.272 1.00 56.28 104 PRO A O 1
ATOM 817 N N . LEU A 1 105 ? 7.090 -10.721 -12.530 1.00 62.38 105 LEU A N 1
ATOM 818 C CA . LEU A 1 105 ? 7.271 -11.278 -11.197 1.00 62.38 105 LEU A CA 1
ATOM 819 C C . LEU A 1 105 ? 7.021 -10.162 -10.178 1.00 62.38 105 LEU A C 1
ATOM 821 O O . LEU A 1 105 ? 7.680 -9.124 -10.199 1.00 62.38 105 LEU A O 1
ATOM 825 N N . LEU A 1 106 ? 6.026 -10.376 -9.322 1.00 67.94 106 LEU A N 1
ATOM 826 C CA . LEU A 1 106 ? 5.717 -9.501 -8.203 1.00 67.94 106 LEU A CA 1
ATOM 827 C C . LEU A 1 106 ? 6.633 -9.880 -7.033 1.00 67.94 106 LEU A C 1
ATOM 829 O O . LEU A 1 106 ? 6.576 -11.010 -6.544 1.00 67.94 106 LEU A O 1
ATOM 833 N N . LYS A 1 107 ? 7.482 -8.957 -6.581 1.00 69.75 107 LYS A N 1
ATOM 834 C CA . LYS A 1 107 ? 8.336 -9.164 -5.405 1.00 69.75 107 LYS A CA 1
ATOM 835 C C . LYS A 1 107 ? 7.621 -8.682 -4.152 1.00 69.75 107 LYS A C 1
ATOM 837 O O . LYS A 1 107 ? 7.067 -7.587 -4.162 1.00 69.75 107 LYS A O 1
ATOM 842 N N . LYS A 1 108 ? 7.654 -9.483 -3.080 1.00 66.75 108 LYS A N 1
ATOM 843 C CA . LYS A 1 108 ? 7.181 -9.081 -1.745 1.00 66.75 108 LYS A CA 1
ATOM 844 C C . LYS A 1 108 ? 8.131 -8.023 -1.188 1.00 66.75 108 LYS A C 1
ATOM 846 O O . LYS A 1 108 ? 9.333 -8.278 -1.138 1.00 66.75 108 LYS A O 1
ATOM 851 N N . THR A 1 109 ? 7.623 -6.863 -0.777 1.00 60.81 109 THR A N 1
ATOM 852 C CA . THR A 1 109 ? 8.482 -5.767 -0.289 1.00 60.81 109 THR A CA 1
ATOM 853 C C . THR A 1 109 ? 8.124 -5.246 1.101 1.00 60.81 109 THR A C 1
ATOM 855 O O . THR A 1 109 ? 8.926 -4.510 1.665 1.00 60.81 109 THR A O 1
ATOM 858 N N . TYR A 1 110 ? 6.970 -5.606 1.678 1.00 61.34 110 TYR A N 1
ATOM 859 C CA . TYR A 1 110 ? 6.586 -5.180 3.033 1.00 61.34 110 TYR A CA 1
ATOM 860 C C . TYR A 1 110 ? 5.618 -6.169 3.701 1.00 61.34 110 TYR A C 1
ATOM 862 O O . TYR A 1 110 ? 4.846 -6.825 2.999 1.00 61.34 110 TYR A O 1
ATOM 870 N N . GLU A 1 111 ? 5.658 -6.260 5.037 1.00 56.59 111 GLU A N 1
ATOM 871 C CA . GLU A 1 111 ? 4.848 -7.214 5.824 1.00 56.59 111 GLU A CA 1
ATOM 872 C C . GLU A 1 111 ? 3.809 -6.558 6.749 1.00 56.59 111 GLU A C 1
ATOM 874 O O . GLU A 1 111 ? 2.902 -7.240 7.214 1.00 56.59 111 GLU A O 1
ATOM 879 N N . ALA A 1 112 ? 3.896 -5.254 7.047 1.00 58.56 112 ALA A N 1
ATOM 880 C CA . ALA A 1 112 ? 2.965 -4.635 7.994 1.00 58.56 112 ALA A CA 1
ATOM 881 C C . ALA A 1 112 ? 2.712 -3.143 7.734 1.00 58.56 112 ALA A C 1
ATOM 883 O O . ALA A 1 112 ? 3.514 -2.292 8.106 1.00 58.56 112 ALA A O 1
ATOM 884 N N . LEU A 1 113 ? 1.561 -2.810 7.141 1.00 57.72 113 LEU A N 1
ATOM 885 C CA . LEU A 1 113 ? 1.111 -1.417 6.971 1.00 57.72 113 LEU A CA 1
ATOM 886 C C . LEU A 1 113 ? 0.315 -0.876 8.166 1.00 57.72 113 LEU A C 1
ATOM 888 O O . LEU A 1 113 ? 0.098 0.329 8.259 1.00 57.72 113 LEU A O 1
ATOM 892 N N . PHE A 1 114 ? -0.087 -1.746 9.096 1.00 55.53 114 PHE A N 1
ATOM 893 C CA . PHE A 1 114 ? -0.915 -1.366 10.239 1.00 55.53 114 PHE A CA 1
ATOM 894 C C . PHE A 1 114 ? -0.360 -1.810 11.595 1.00 55.53 114 PHE A C 1
ATOM 896 O O . PHE A 1 114 ? -0.979 -1.503 12.608 1.00 55.53 114 PHE A O 1
ATOM 903 N N . TYR A 1 115 ? 0.788 -2.485 11.673 1.00 47.84 115 TYR A N 1
ATOM 904 C CA . TYR A 1 115 ? 1.323 -2.946 12.958 1.00 47.84 115 TYR A CA 1
ATOM 905 C C . TYR A 1 115 ? 2.127 -1.838 13.653 1.00 47.84 115 TYR A C 1
ATOM 907 O O . TYR A 1 115 ? 3.024 -1.244 13.061 1.00 47.84 115 TYR A O 1
ATOM 915 N N . VAL A 1 116 ? 1.780 -1.554 14.904 1.00 55.56 116 VAL A N 1
ATOM 916 C CA . VAL A 1 116 ? 2.639 -0.866 15.875 1.00 55.56 116 VAL A CA 1
ATOM 917 C C . VAL A 1 116 ? 2.691 -1.852 17.029 1.00 55.56 116 VAL A C 1
ATOM 919 O O . VAL A 1 116 ? 1.617 -2.207 17.513 1.00 55.56 116 VAL A O 1
ATOM 922 N N . GLU A 1 117 ? 3.878 -2.348 17.386 1.00 51.19 117 GLU A N 1
ATOM 923 C CA . GLU A 1 117 ? 4.055 -3.125 18.620 1.00 51.19 117 GLU A CA 1
ATOM 924 C C . GLU A 1 117 ? 3.470 -2.298 19.762 1.00 51.19 117 GLU A C 1
ATOM 926 O O . GLU A 1 117 ? 3.829 -1.127 19.915 1.00 51.19 117 GLU A O 1
ATOM 931 N N . ASP A 1 118 ? 2.503 -2.860 20.486 1.00 56.78 118 ASP A N 1
ATOM 932 C CA . ASP A 1 118 ? 2.036 -2.232 21.709 1.00 56.78 118 ASP A CA 1
ATOM 933 C C . ASP A 1 118 ? 3.176 -2.370 22.725 1.00 56.78 118 ASP A C 1
ATOM 935 O O . ASP A 1 118 ? 3.538 -3.498 23.063 1.00 56.78 118 ASP A O 1
ATOM 939 N N . PRO A 1 119 ? 3.806 -1.275 23.185 1.00 58.22 119 PRO A N 1
ATOM 940 C CA . PRO A 1 119 ? 4.884 -1.377 24.163 1.00 58.22 119 PRO A CA 1
ATOM 941 C C . PRO A 1 119 ? 4.416 -1.983 25.496 1.00 58.22 119 PRO A C 1
ATOM 943 O O . PRO A 1 119 ? 5.261 -2.305 26.328 1.00 58.22 119 PRO A O 1
ATOM 946 N N . GLU A 1 120 ? 3.104 -2.127 25.723 1.00 55.72 120 GLU A N 1
ATOM 947 C CA . GLU A 1 120 ? 2.569 -2.807 26.906 1.00 55.72 120 GLU A CA 1
ATOM 948 C C . GLU A 1 120 ? 2.577 -4.344 26.796 1.00 55.72 120 GLU A C 1
ATOM 950 O O . GLU A 1 120 ? 2.608 -4.999 27.834 1.00 55.72 120 GLU A O 1
ATOM 955 N N . ASP A 1 121 ? 2.667 -4.930 25.592 1.00 54.94 121 ASP A N 1
ATOM 956 C CA . ASP A 1 121 ? 2.761 -6.394 25.414 1.00 54.94 121 ASP A CA 1
ATOM 957 C C . ASP A 1 121 ? 4.113 -6.970 25.910 1.00 54.94 121 ASP A C 1
ATOM 959 O O . ASP A 1 121 ? 4.226 -8.173 26.134 1.00 54.94 121 ASP A O 1
ATOM 963 N N . GLU A 1 122 ? 5.147 -6.138 26.119 1.00 54.06 122 GLU A N 1
ATOM 964 C CA . GLU A 1 122 ? 6.446 -6.569 26.679 1.00 54.06 122 GLU A CA 1
ATOM 965 C C . GLU A 1 122 ? 6.495 -6.570 28.221 1.00 54.06 122 GLU A C 1
ATOM 967 O O . GLU A 1 122 ? 7.463 -7.062 28.807 1.00 54.06 122 GLU A O 1
ATOM 972 N N . LEU A 1 123 ? 5.497 -6.005 28.911 1.00 52.47 123 LEU A N 1
ATOM 973 C CA . LEU A 1 123 ? 5.563 -5.804 30.367 1.00 52.47 123 LEU A CA 1
ATOM 974 C C . LEU A 1 123 ? 5.000 -6.969 31.197 1.00 52.47 123 LEU A C 1
ATOM 976 O O . LEU A 1 123 ? 5.246 -7.009 32.404 1.00 52.47 123 LEU A O 1
ATOM 980 N N . ASP A 1 124 ? 4.321 -7.935 30.575 1.00 51.81 124 ASP A N 1
ATOM 981 C CA . ASP A 1 124 ? 3.678 -9.053 31.284 1.00 51.81 124 ASP A CA 1
ATOM 982 C C . ASP A 1 124 ? 4.651 -10.177 31.713 1.00 51.81 124 ASP A C 1
ATOM 984 O O . ASP A 1 124 ? 4.301 -11.022 32.540 1.00 51.81 124 ASP A O 1
ATOM 988 N N . ASP A 1 125 ? 5.906 -10.162 31.245 1.00 52.03 125 ASP A N 1
ATOM 989 C CA . ASP A 1 125 ? 6.878 -11.237 31.511 1.00 52.03 125 ASP A CA 1
ATOM 990 C C . ASP A 1 125 ? 7.785 -11.002 32.742 1.00 52.03 125 ASP A C 1
ATOM 992 O O . ASP A 1 125 ? 8.622 -11.849 33.071 1.00 52.03 125 ASP A O 1
ATOM 996 N N . ILE A 1 126 ? 7.648 -9.880 33.464 1.00 54.72 126 ILE A N 1
ATOM 997 C CA . ILE A 1 126 ? 8.561 -9.536 34.578 1.00 54.72 126 ILE A CA 1
ATOM 998 C C . ILE A 1 126 ? 8.123 -10.127 35.938 1.00 54.72 126 ILE A C 1
ATOM 1000 O O . ILE A 1 126 ? 8.941 -10.214 36.854 1.00 54.72 126 ILE A O 1
ATOM 1004 N N . ASP A 1 127 ? 6.898 -10.642 36.075 1.00 53.88 127 ASP A N 1
ATOM 1005 C CA . ASP A 1 127 ? 6.355 -11.063 37.382 1.00 53.88 127 ASP A CA 1
ATOM 1006 C C . ASP A 1 127 ? 6.553 -12.553 37.755 1.00 53.88 127 ASP A C 1
ATOM 1008 O O . ASP A 1 127 ? 6.001 -13.011 38.753 1.00 53.88 127 ASP A O 1
ATOM 1012 N N . HIS A 1 128 ? 7.352 -13.338 37.016 1.00 55.62 128 HIS A N 1
ATOM 1013 C CA . HIS A 1 128 ? 7.550 -14.779 37.308 1.00 55.62 128 HIS A CA 1
ATOM 1014 C C . HIS A 1 128 ? 8.969 -15.195 37.737 1.00 55.62 128 HIS A C 1
ATOM 1016 O O . HIS A 1 128 ? 9.349 -16.358 37.595 1.00 55.62 128 HIS A O 1
ATOM 1022 N N . LEU A 1 129 ? 9.753 -14.288 38.328 1.00 54.50 129 LEU A N 1
ATOM 1023 C CA . LEU A 1 129 ? 11.029 -14.637 38.970 1.00 54.50 129 LEU A CA 1
ATOM 1024 C C . LEU A 1 129 ? 11.027 -14.382 40.481 1.00 54.50 129 LEU A C 1
ATOM 1026 O O . LEU A 1 129 ? 11.907 -13.694 40.981 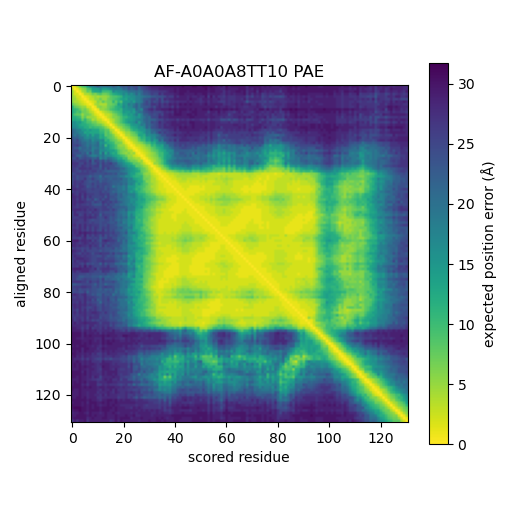1.00 54.50 129 LEU A O 1
ATOM 1030 N N . GLU A 1 130 ? 10.101 -15.000 41.216 1.00 48.22 130 GLU A N 1
ATOM 1031 C CA . GLU A 1 130 ? 10.350 -15.387 42.613 1.00 48.22 130 GLU A CA 1
ATOM 1032 C C . GLU A 1 130 ? 9.684 -16.738 42.930 1.00 48.22 130 GLU A C 1
ATOM 1034 O O . GLU A 1 130 ? 8.484 -16.803 43.186 1.00 48.22 130 GLU A O 1
ATOM 1039 N N . GLU A 1 131 ? 10.480 -17.814 42.913 1.00 44.84 131 GLU A N 1
ATOM 1040 C CA . GLU A 1 131 ? 10.641 -18.734 44.060 1.00 44.84 131 GLU A CA 1
ATOM 1041 C C . GLU A 1 131 ? 11.933 -19.563 43.941 1.00 44.84 131 GLU A C 1
ATOM 1043 O O . GLU A 1 131 ? 12.163 -20.191 42.881 1.00 44.84 131 GLU A O 1
#